Protein AF-A0A9W4Q5D9-F1 (afdb_monomer_lite)

Foldseek 3Di:
DDDPDDDDFPDVCVPPDDPPDWDKDWDWDFDVPDPDPPHDIDTDIGGDAALQLVDPDDSVVCLVVRLVRLLCRLLVQQVVLQVQVVVVHALEGEDEQPCVPNSPRDPVSNLVSNLNNLVVCVVGPHHYHYDDDDDDDPVVVVSVVVSD

Structure (mmCIF, N/CA/C/O backbone):
data_AF-A0A9W4Q5D9-F1
#
_entry.id   AF-A0A9W4Q5D9-F1
#
loop_
_atom_site.group_PDB
_atom_site.id
_atom_site.type_symbol
_atom_site.label_atom_id
_atom_site.label_alt_id
_atom_site.label_comp_id
_atom_site.label_asym_id
_atom_site.label_entity_id
_atom_site.label_seq_id
_atom_site.pdbx_PDB_ins_code
_atom_site.Cartn_x
_atom_site.Cartn_y
_atom_site.Cartn_z
_atom_site.occupancy
_atom_site.B_iso_or_equiv
_atom_site.auth_seq_id
_atom_site.auth_comp_id
_atom_site.auth_asym_id
_atom_site.auth_atom_id
_atom_site.pdbx_PDB_model_num
ATOM 1 N N . MET A 1 1 ? 33.996 6.823 -10.178 1.00 30.55 1 MET A N 1
ATOM 2 C CA . MET A 1 1 ? 32.872 7.099 -9.258 1.00 30.55 1 MET A CA 1
ATOM 3 C C . MET A 1 1 ? 32.280 5.765 -8.823 1.00 30.55 1 MET A C 1
ATOM 5 O O . MET A 1 1 ? 31.668 5.094 -9.640 1.00 30.55 1 MET A O 1
ATOM 9 N N . ARG A 1 2 ? 32.565 5.313 -7.596 1.00 29.00 2 ARG A N 1
ATOM 10 C CA . ARG A 1 2 ? 31.990 4.084 -7.025 1.00 29.00 2 ARG A CA 1
ATOM 11 C C . ARG A 1 2 ? 30.755 4.493 -6.226 1.00 29.00 2 ARG A C 1
ATOM 13 O O . ARG A 1 2 ? 30.891 4.992 -5.116 1.00 29.00 2 ARG A O 1
ATOM 20 N N . GLY A 1 3 ? 29.581 4.390 -6.839 1.00 25.78 3 GLY A N 1
ATOM 21 C CA . GLY A 1 3 ? 28.315 4.687 -6.177 1.00 25.78 3 GLY A CA 1
ATOM 22 C C . GLY A 1 3 ? 27.845 3.474 -5.388 1.00 25.78 3 GLY A C 1
ATOM 23 O O . GLY A 1 3 ? 27.325 2.529 -5.970 1.00 25.78 3 GLY A O 1
ATOM 24 N N . THR A 1 4 ? 28.029 3.489 -4.072 1.00 29.77 4 THR A N 1
ATOM 25 C CA . THR A 1 4 ? 27.311 2.582 -3.173 1.00 29.77 4 THR A CA 1
ATOM 26 C C . THR A 1 4 ? 25.872 3.088 -3.104 1.00 29.77 4 THR A C 1
ATOM 28 O O . THR A 1 4 ? 25.609 4.126 -2.497 1.00 29.77 4 THR A O 1
ATOM 31 N N . VAL A 1 5 ? 24.944 2.415 -3.785 1.00 33.41 5 VAL A N 1
ATOM 32 C CA . VAL A 1 5 ? 23.516 2.753 -3.729 1.00 33.41 5 VAL A CA 1
ATOM 33 C C . VAL A 1 5 ? 23.016 2.434 -2.321 1.00 33.41 5 VAL A C 1
ATOM 35 O O . VAL A 1 5 ? 22.761 1.282 -1.984 1.00 33.41 5 VAL A O 1
ATOM 38 N N . GLN A 1 6 ? 22.911 3.458 -1.474 1.00 32.84 6 GLN A N 1
ATOM 39 C CA . GLN A 1 6 ? 22.162 3.363 -0.228 1.00 32.84 6 GLN A CA 1
ATOM 40 C C . GLN A 1 6 ? 20.675 3.402 -0.582 1.00 32.84 6 GLN A C 1
ATOM 42 O O . GLN A 1 6 ? 20.130 4.441 -0.949 1.00 32.84 6 GLN A O 1
ATOM 47 N N . THR A 1 7 ? 20.026 2.245 -0.514 1.00 39.22 7 THR A N 1
ATOM 48 C CA . THR A 1 7 ? 18.570 2.118 -0.563 1.00 39.22 7 THR A CA 1
ATOM 49 C C . THR A 1 7 ? 17.960 2.997 0.529 1.00 39.22 7 THR A C 1
ATOM 51 O O . THR A 1 7 ? 18.189 2.777 1.718 1.00 39.22 7 THR A O 1
ATOM 54 N N . TRP A 1 8 ? 17.223 4.030 0.125 1.00 34.66 8 TRP A N 1
ATOM 55 C CA . TRP A 1 8 ? 16.579 4.977 1.030 1.00 34.66 8 TRP A CA 1
ATOM 56 C C . TRP A 1 8 ? 15.388 4.325 1.726 1.00 34.66 8 TRP A C 1
ATOM 58 O O . TRP A 1 8 ? 14.269 4.369 1.230 1.00 34.66 8 TRP A O 1
ATOM 68 N N . VAL A 1 9 ? 15.615 3.740 2.896 1.00 35.59 9 VAL A N 1
ATOM 69 C CA . VAL A 1 9 ? 14.538 3.373 3.814 1.00 35.59 9 VAL A CA 1
ATOM 70 C C . VAL A 1 9 ? 14.448 4.496 4.851 1.00 35.59 9 VAL A C 1
ATOM 72 O O . VAL A 1 9 ? 15.459 4.866 5.453 1.00 35.59 9 VAL A O 1
ATOM 75 N N . ASN A 1 10 ? 13.274 5.126 4.976 1.00 34.97 10 ASN A N 1
ATOM 76 C CA . ASN A 1 10 ? 12.994 6.179 5.963 1.00 34.97 10 ASN A CA 1
ATOM 77 C C . ASN A 1 10 ? 13.527 5.776 7.365 1.00 34.97 10 ASN A C 1
ATOM 79 O O . ASN A 1 10 ? 13.622 4.594 7.701 1.00 34.97 10 ASN A O 1
ATOM 83 N N . SER A 1 11 ? 13.991 6.777 8.116 1.00 39.38 11 SER A N 1
ATOM 84 C CA . SER A 1 11 ? 15.050 6.745 9.139 1.00 39.38 11 SER A CA 1
ATOM 85 C C . SER A 1 11 ? 14.973 5.623 10.177 1.00 39.38 11 SER A C 1
ATOM 87 O O . SER A 1 11 ? 16.021 5.209 10.668 1.00 39.38 11 SER A O 1
ATOM 89 N N . GLN A 1 12 ? 13.789 5.089 10.477 1.00 37.28 12 GLN A N 1
ATOM 90 C CA . GLN A 1 12 ? 13.626 3.988 11.431 1.00 37.28 12 GLN A CA 1
ATOM 91 C C . GLN A 1 12 ? 14.199 2.645 10.947 1.00 37.28 12 GLN A C 1
ATOM 93 O O . GLN A 1 12 ? 14.677 1.853 11.754 1.00 37.28 12 GLN A O 1
ATOM 98 N N . TRP A 1 13 ? 14.250 2.398 9.638 1.00 46.78 13 TRP A N 1
ATOM 99 C CA . TRP A 1 13 ? 14.707 1.107 9.103 1.00 46.78 13 TRP A CA 1
ATOM 100 C C . TRP A 1 13 ? 16.205 0.988 8.920 1.00 46.78 13 TRP A C 1
ATOM 102 O O . TRP A 1 13 ? 16.715 -0.129 8.822 1.00 46.78 13 TRP A O 1
ATOM 112 N N . LYS A 1 14 ? 16.917 2.123 8.920 1.00 42.75 14 LYS A N 1
ATOM 113 C CA . LYS A 1 14 ? 18.382 2.159 8.818 1.00 42.75 14 LYS A CA 1
ATOM 114 C C . LYS A 1 14 ? 19.074 1.282 9.866 1.00 42.75 14 LYS A C 1
ATOM 116 O O . LYS A 1 14 ? 20.205 0.873 9.638 1.00 42.75 14 LYS A O 1
ATOM 121 N N . TYR A 1 15 ? 18.405 0.990 10.982 1.00 44.81 15 TYR A N 1
ATOM 122 C CA . TYR A 1 15 ? 18.963 0.216 12.089 1.00 44.81 15 TYR A CA 1
ATOM 123 C C . TYR A 1 15 ? 18.405 -1.210 12.216 1.00 44.81 15 TYR A C 1
ATOM 125 O O . TYR A 1 15 ? 18.879 -1.948 13.074 1.00 44.81 15 TYR A O 1
ATOM 133 N N . ARG A 1 16 ? 17.408 -1.607 11.408 1.00 50.47 16 ARG A N 1
ATOM 134 C CA . ARG A 1 16 ? 16.705 -2.899 11.569 1.00 50.47 16 ARG A CA 1
ATOM 135 C C . ARG A 1 16 ? 16.698 -3.802 10.336 1.00 50.47 16 ARG A C 1
ATOM 137 O O . ARG A 1 16 ? 16.646 -5.014 10.512 1.00 50.47 16 ARG A O 1
ATOM 144 N N . ALA A 1 17 ? 16.769 -3.261 9.119 1.00 50.88 17 ALA A N 1
ATOM 145 C CA . ALA A 1 17 ? 16.790 -4.083 7.904 1.00 50.88 17 ALA A CA 1
ATOM 146 C C . ALA A 1 17 ? 18.215 -4.340 7.404 1.00 50.88 17 ALA A C 1
ATOM 148 O O . ALA A 1 17 ? 19.009 -3.409 7.248 1.00 50.88 17 ALA A O 1
ATOM 149 N N . ALA A 1 18 ? 18.512 -5.601 7.078 1.00 52.03 18 ALA A N 1
ATOM 150 C CA . ALA A 1 18 ? 19.705 -5.938 6.312 1.00 52.03 18 ALA A CA 1
ATOM 151 C C . ALA A 1 18 ? 19.560 -5.447 4.854 1.00 52.03 18 ALA A C 1
ATOM 153 O O . ALA A 1 18 ? 18.449 -5.440 4.311 1.00 52.03 18 ALA A O 1
ATOM 154 N N . PRO A 1 19 ? 20.657 -5.055 4.177 1.00 58.75 19 PRO A N 1
ATOM 155 C CA . PRO A 1 19 ? 20.619 -4.745 2.751 1.00 58.75 19 PRO A CA 1
ATOM 156 C C . PRO A 1 19 ? 19.986 -5.887 1.942 1.00 58.75 19 PRO A C 1
ATOM 158 O O . PRO A 1 19 ? 20.370 -7.043 2.092 1.00 58.75 19 PRO A O 1
ATOM 161 N N . GLY A 1 20 ? 19.014 -5.559 1.086 1.00 68.50 20 GLY A N 1
ATOM 162 C CA . GLY A 1 20 ? 18.289 -6.542 0.268 1.00 68.50 20 GLY A CA 1
ATOM 163 C C . GLY A 1 20 ? 17.100 -7.222 0.958 1.00 68.50 20 GLY A C 1
ATOM 164 O O . GLY A 1 20 ? 16.422 -8.027 0.325 1.00 68.50 20 GLY A O 1
ATOM 165 N N . GLN A 1 21 ? 16.804 -6.893 2.218 1.00 75.62 21 GLN A N 1
ATOM 166 C CA . GLN A 1 21 ? 15.637 -7.422 2.919 1.00 75.62 21 GLN A CA 1
ATOM 167 C C . GLN A 1 21 ? 14.350 -6.684 2.517 1.00 75.62 21 GLN A C 1
ATOM 169 O O . GLN A 1 21 ? 14.295 -5.452 2.482 1.00 75.62 21 GLN A O 1
ATOM 174 N N . LEU A 1 22 ? 13.301 -7.460 2.243 1.00 84.75 22 LEU A N 1
ATOM 175 C CA . LEU A 1 22 ? 11.942 -6.978 2.012 1.00 84.75 22 LEU A CA 1
ATOM 176 C C . LEU A 1 22 ? 11.076 -7.337 3.217 1.00 84.75 22 LEU A C 1
ATOM 178 O O . LEU A 1 22 ? 11.040 -8.497 3.627 1.00 84.75 22 LEU A O 1
ATOM 182 N N . SER A 1 23 ? 10.398 -6.352 3.795 1.00 86.19 23 SER A N 1
ATOM 183 C CA . SER A 1 23 ? 9.696 -6.523 5.065 1.00 86.19 23 SER A CA 1
ATOM 184 C C . SER A 1 23 ? 8.554 -5.532 5.250 1.00 86.19 23 SER A C 1
ATOM 186 O O . SER A 1 23 ? 8.522 -4.454 4.654 1.00 86.19 23 SER A O 1
ATOM 188 N N . VAL A 1 24 ? 7.633 -5.915 6.130 1.00 87.56 24 VAL A N 1
ATOM 189 C CA . VAL A 1 24 ? 6.572 -5.066 6.667 1.00 87.56 24 VAL A CA 1
ATOM 190 C C . VAL A 1 24 ? 6.724 -5.069 8.183 1.00 87.56 24 VAL A C 1
ATOM 192 O O . VAL A 1 24 ? 6.729 -6.134 8.797 1.00 87.56 24 VAL A O 1
ATOM 195 N N . GLU A 1 25 ? 6.876 -3.894 8.781 1.00 90.69 25 GLU A N 1
ATOM 196 C CA . GLU A 1 25 ? 6.924 -3.712 10.235 1.00 90.69 25 GLU A CA 1
ATOM 197 C C . GLU A 1 25 ? 5.724 -2.884 10.674 1.00 90.69 25 GLU A C 1
ATOM 199 O O . GLU A 1 25 ? 5.345 -1.926 10.000 1.00 90.69 25 GLU A O 1
ATOM 204 N N . ILE A 1 26 ? 5.128 -3.258 11.804 1.00 89.19 26 ILE A N 1
ATOM 205 C CA . ILE A 1 26 ? 3.951 -2.593 12.354 1.00 89.19 26 ILE A CA 1
ATOM 206 C C . ILE A 1 26 ? 4.258 -2.193 13.785 1.00 89.19 26 ILE A C 1
ATOM 208 O O . ILE A 1 26 ? 4.469 -3.054 14.637 1.00 89.19 26 ILE A O 1
ATOM 212 N N . ASN A 1 27 ? 4.263 -0.889 14.040 1.00 91.12 27 ASN A N 1
ATOM 213 C CA . ASN A 1 27 ? 4.591 -0.314 15.338 1.00 91.12 27 ASN A CA 1
ATOM 214 C C . ASN A 1 27 ? 3.524 0.683 15.771 1.00 91.12 27 ASN A C 1
ATOM 216 O O . ASN A 1 27 ? 2.973 1.409 14.949 1.00 91.12 27 ASN A O 1
ATOM 220 N N . ASN A 1 28 ? 3.275 0.770 17.075 1.00 91.88 28 ASN A N 1
ATOM 221 C CA . ASN A 1 28 ? 2.468 1.851 17.627 1.00 91.88 28 ASN A CA 1
ATOM 222 C C . ASN A 1 28 ? 3.367 3.058 17.894 1.00 91.88 28 ASN A C 1
ATOM 224 O O . ASN A 1 28 ? 4.372 2.935 18.592 1.00 91.88 28 ASN A O 1
ATOM 228 N N . VAL A 1 29 ? 3.010 4.204 17.325 1.00 91.19 29 VAL A N 1
ATOM 229 C CA . VAL A 1 29 ? 3.788 5.443 17.409 1.00 91.19 29 VAL A CA 1
ATOM 230 C C . VAL A 1 29 ? 2.878 6.616 17.748 1.00 91.19 29 VAL A C 1
ATOM 232 O O . VAL A 1 29 ? 1.720 6.651 17.333 1.00 91.19 29 VAL A O 1
ATOM 235 N N . GLU A 1 30 ? 3.399 7.578 18.502 1.00 92.00 30 GLU A N 1
ATOM 236 C CA . GLU A 1 30 ? 2.719 8.844 18.772 1.00 92.00 30 GLU A CA 1
ATOM 237 C C . GLU A 1 30 ? 2.927 9.817 17.605 1.00 92.00 30 GLU A C 1
ATOM 239 O O . GLU A 1 30 ? 4.042 9.976 17.099 1.00 92.00 30 GLU A O 1
ATOM 244 N N . VAL A 1 31 ? 1.855 10.480 17.175 1.00 88.12 31 VAL A N 1
ATOM 245 C CA . VAL A 1 31 ? 1.933 11.569 16.198 1.00 88.12 31 VAL A CA 1
ATOM 246 C C . VAL A 1 31 ? 2.367 12.845 16.914 1.00 88.12 31 VAL A C 1
ATOM 248 O O . VAL A 1 31 ? 1.590 13.439 17.651 1.00 88.12 31 VAL A O 1
ATOM 251 N N . THR A 1 32 ? 3.603 13.286 16.682 1.00 88.94 32 THR A N 1
ATOM 252 C CA . THR A 1 32 ? 4.182 14.444 17.384 1.00 88.94 32 THR A CA 1
ATOM 253 C C . THR A 1 32 ? 3.809 15.794 16.772 1.00 88.94 32 THR A C 1
ATOM 255 O O . THR A 1 32 ? 3.812 16.801 17.478 1.00 88.94 32 THR A O 1
ATOM 258 N N . ASP A 1 33 ? 3.448 15.822 15.488 1.00 86.88 33 ASP A N 1
ATOM 259 C CA . ASP A 1 33 ? 2.925 17.003 14.790 1.00 86.88 33 ASP A CA 1
ATOM 260 C C . ASP A 1 33 ? 1.395 17.074 14.943 1.00 86.88 33 ASP A C 1
ATOM 262 O O . ASP A 1 33 ? 0.627 16.872 14.001 1.00 86.88 33 ASP A O 1
ATOM 266 N N . ALA A 1 34 ? 0.946 17.246 16.188 1.00 85.38 34 ALA A N 1
ATOM 267 C CA . ALA A 1 34 ? -0.463 17.305 16.555 1.00 85.38 34 ALA A CA 1
ATOM 268 C C . ALA A 1 34 ? -0.781 18.599 17.315 1.00 85.38 34 ALA A C 1
ATOM 270 O O . ALA A 1 34 ? 0.015 19.096 18.109 1.00 85.38 34 ALA A O 1
ATOM 271 N N . ALA A 1 35 ? -1.996 19.124 17.117 1.00 87.88 35 ALA A N 1
ATOM 272 C CA . ALA A 1 35 ? -2.449 20.368 17.748 1.00 87.88 35 ALA A CA 1
ATOM 273 C C . ALA A 1 35 ? -2.526 20.303 19.290 1.00 87.88 35 ALA A C 1
ATOM 275 O O . ALA A 1 35 ? -2.615 21.339 19.947 1.00 87.88 35 ALA A O 1
ATOM 276 N N . ARG A 1 36 ? -2.536 19.098 19.875 1.00 88.25 36 ARG A N 1
ATOM 277 C CA . ARG A 1 36 ? -2.535 18.850 21.323 1.00 88.25 36 ARG A CA 1
ATOM 278 C C . ARG A 1 36 ? -1.537 17.750 21.666 1.00 88.25 36 ARG A C 1
ATOM 280 O O . ARG A 1 36 ? -1.334 16.847 20.861 1.00 88.25 36 ARG A O 1
ATOM 287 N N . GLN A 1 37 ? -0.970 17.845 22.868 1.00 90.62 37 GLN A N 1
ATOM 288 C CA . GLN A 1 37 ? -0.010 16.892 23.425 1.00 90.62 37 GLN A CA 1
ATOM 289 C C . GLN A 1 37 ? -0.595 16.198 24.676 1.00 90.62 37 GLN A C 1
ATOM 291 O O . GLN A 1 37 ? -1.250 16.882 25.472 1.00 90.62 37 GLN A O 1
ATOM 296 N N . PRO A 1 38 ? -0.351 14.887 24.882 1.00 85.75 38 PRO A N 1
ATOM 297 C CA . PRO A 1 38 ? 0.287 13.978 23.925 1.00 85.75 38 PRO A CA 1
ATOM 298 C C . PRO A 1 38 ? -0.582 13.786 22.675 1.00 85.75 38 PRO A C 1
ATOM 300 O O . PRO A 1 38 ? -1.810 13.922 22.723 1.00 85.75 38 PRO A O 1
ATOM 303 N N . GLY A 1 39 ? 0.069 13.527 21.547 1.00 89.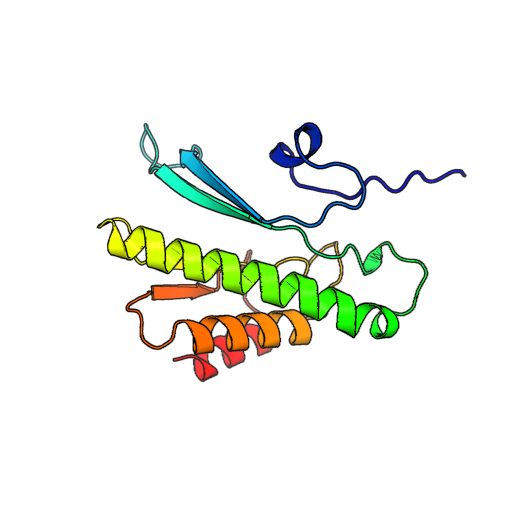31 39 GLY A N 1
ATOM 304 C CA . GLY A 1 39 ? -0.602 13.286 20.278 1.00 89.31 39 GLY A CA 1
ATOM 305 C C . GLY A 1 39 ? -1.348 11.947 20.250 1.00 89.31 39 GLY A C 1
ATOM 306 O O . GLY A 1 39 ? -1.182 11.100 21.132 1.00 89.31 39 GLY A O 1
ATOM 307 N N . PRO A 1 40 ? -2.192 11.709 19.231 1.00 89.44 40 PRO A N 1
ATOM 308 C CA . PRO A 1 40 ? -2.8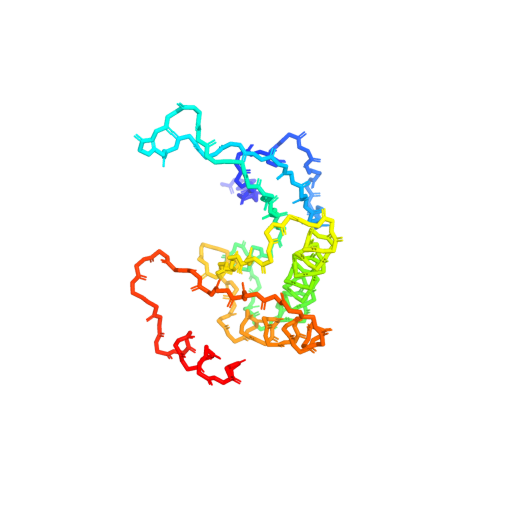24 10.408 19.058 1.00 89.44 40 PRO A CA 1
ATOM 309 C C . PRO A 1 40 ? -1.776 9.324 18.766 1.00 89.44 40 PRO A C 1
ATOM 311 O O . PRO A 1 40 ? -0.803 9.555 18.044 1.00 89.44 40 PRO A O 1
ATOM 314 N N . VAL A 1 41 ? -2.012 8.117 19.285 1.00 91.81 41 VAL A N 1
ATOM 315 C CA . VAL A 1 41 ? -1.213 6.929 18.960 1.00 91.81 41 VAL A CA 1
ATOM 316 C C . VAL A 1 41 ? -1.826 6.221 17.758 1.00 91.81 41 VAL A C 1
ATOM 318 O O . VAL A 1 41 ? -3.026 5.947 17.732 1.00 91.81 41 VAL A O 1
ATOM 321 N N . VAL A 1 42 ? -0.995 5.896 16.772 1.00 92.56 42 VAL A N 1
ATOM 322 C CA . VAL A 1 42 ? -1.390 5.185 15.552 1.00 92.56 42 VAL A CA 1
ATOM 323 C C . VAL A 1 42 ? -0.556 3.924 15.369 1.00 92.56 42 VAL A C 1
ATOM 325 O O . VAL A 1 42 ? 0.622 3.893 15.722 1.00 92.56 42 VAL A O 1
ATOM 328 N N . SER A 1 43 ? -1.144 2.885 14.776 1.00 93.81 43 SER A N 1
ATOM 329 C CA . SER A 1 43 ? -0.379 1.742 14.273 1.00 93.81 43 SER A CA 1
ATOM 330 C C . SER A 1 43 ? 0.194 2.091 12.901 1.00 93.81 43 SER A C 1
ATOM 332 O O . SER A 1 43 ? -0.523 2.125 11.903 1.00 93.81 43 SER A O 1
ATOM 334 N N . GLN A 1 44 ? 1.489 2.375 12.848 1.00 93.06 44 GLN A N 1
ATOM 335 C CA . GLN A 1 44 ? 2.216 2.658 11.622 1.00 93.06 44 GLN A CA 1
ATOM 336 C C . GLN A 1 44 ? 2.713 1.355 11.001 1.00 93.06 44 GLN A C 1
ATOM 338 O O . GLN A 1 44 ? 3.530 0.652 11.594 1.00 93.06 44 GLN A O 1
ATOM 343 N N . ALA A 1 45 ? 2.250 1.072 9.785 1.00 92.88 45 ALA A N 1
ATOM 344 C CA . ALA A 1 45 ? 2.851 0.071 8.920 1.00 92.88 45 ALA A CA 1
ATOM 345 C C . ALA A 1 45 ? 3.943 0.731 8.078 1.00 92.88 45 ALA A C 1
ATOM 347 O O . ALA A 1 45 ? 3.689 1.675 7.326 1.00 92.88 45 ALA A O 1
ATOM 348 N N . PHE A 1 46 ? 5.158 0.222 8.185 1.00 90.94 46 PHE A N 1
ATOM 349 C CA . PHE A 1 46 ? 6.243 0.596 7.307 1.00 90.94 46 PHE A CA 1
ATOM 350 C C . PHE A 1 46 ? 6.592 -0.589 6.420 1.00 90.94 46 PHE A C 1
ATOM 352 O O . PHE A 1 46 ? 6.839 -1.688 6.907 1.00 90.94 46 PHE A O 1
ATOM 359 N N . CYS A 1 47 ? 6.615 -0.359 5.112 1.00 90.31 47 CYS A N 1
ATOM 360 C CA . CYS A 1 47 ? 6.783 -1.415 4.125 1.00 90.31 47 CYS A CA 1
ATOM 361 C C . CYS A 1 47 ? 7.982 -1.139 3.219 1.00 90.31 47 CYS A C 1
ATOM 363 O O . CYS A 1 47 ? 8.219 0.002 2.811 1.00 90.31 47 CYS A O 1
ATOM 365 N N . SER A 1 48 ? 8.703 -2.193 2.848 1.00 88.75 48 SER A N 1
ATOM 366 C CA . SER A 1 48 ? 9.658 -2.149 1.745 1.00 88.75 48 SER A CA 1
ATOM 367 C C . SER A 1 48 ? 8.943 -1.950 0.406 1.00 88.75 48 SER A C 1
ATOM 369 O O . SER A 1 48 ? 7.829 -2.420 0.195 1.00 88.75 48 SER A O 1
ATOM 371 N N . ALA A 1 49 ? 9.629 -1.299 -0.528 1.00 91.12 49 ALA A N 1
ATOM 372 C CA . ALA A 1 49 ? 9.237 -1.210 -1.929 1.00 91.12 49 ALA A CA 1
ATOM 373 C C . ALA A 1 49 ? 10.485 -1.345 -2.801 1.00 91.12 49 ALA A C 1
ATOM 375 O O . ALA A 1 49 ? 11.587 -1.021 -2.350 1.00 91.12 49 ALA A O 1
ATOM 376 N N . LEU A 1 50 ? 10.339 -1.808 -4.044 1.00 91.06 50 LEU A N 1
ATOM 377 C CA . LEU A 1 50 ? 11.503 -1.940 -4.916 1.00 91.06 50 LEU A CA 1
ATOM 378 C C . LEU A 1 50 ? 12.002 -0.571 -5.401 1.00 91.06 50 LEU A C 1
ATOM 380 O O . LEU A 1 50 ? 11.195 0.241 -5.860 1.00 91.06 50 LEU A O 1
ATOM 384 N N . PRO A 1 51 ? 13.322 -0.313 -5.352 1.00 90.31 51 PRO A N 1
ATOM 385 C CA . PRO A 1 51 ? 13.935 0.929 -5.815 1.00 90.31 51 PRO A CA 1
ATOM 386 C C . PRO A 1 51 ? 14.131 0.919 -7.346 1.00 90.31 51 PRO A C 1
ATOM 388 O O . PRO A 1 51 ? 15.250 1.043 -7.835 1.00 90.31 51 PRO A O 1
ATOM 391 N N . VAL A 1 52 ? 13.045 0.768 -8.109 1.00 91.00 52 VAL A N 1
ATOM 392 C CA . VAL A 1 52 ? 13.034 0.594 -9.578 1.00 91.00 52 VAL A CA 1
ATOM 393 C C . VAL A 1 52 ? 13.826 1.684 -10.316 1.00 91.00 52 VAL A C 1
ATOM 395 O O . VAL A 1 52 ? 14.645 1.359 -11.170 1.00 91.00 52 VAL A O 1
ATOM 398 N N . SER A 1 53 ? 13.654 2.963 -9.959 1.00 89.75 53 SER A N 1
ATOM 399 C CA . SER A 1 53 ? 14.381 4.094 -10.575 1.00 89.75 53 SER A CA 1
ATOM 400 C C . SER A 1 53 ? 15.892 4.086 -10.339 1.00 89.75 53 SER A C 1
ATOM 402 O O . SER A 1 53 ? 16.621 4.795 -11.027 1.00 89.75 53 SER A O 1
ATOM 404 N N . TYR A 1 54 ? 16.363 3.341 -9.342 1.00 86.56 54 TYR A N 1
ATOM 405 C CA . TYR A 1 54 ? 17.783 3.254 -9.007 1.00 86.56 54 TYR A CA 1
ATOM 406 C C . TYR A 1 54 ? 18.458 2.046 -9.665 1.00 86.56 54 TYR A C 1
ATOM 408 O O . TYR A 1 54 ? 19.679 1.909 -9.592 1.00 86.56 54 TYR A O 1
ATOM 416 N N . GLY A 1 55 ? 17.675 1.158 -10.285 1.00 78.81 55 GLY A N 1
ATOM 417 C CA . GLY A 1 55 ? 18.183 0.033 -11.056 1.00 78.81 55 GLY A CA 1
ATOM 418 C C . GLY A 1 55 ? 18.679 0.470 -12.436 1.00 78.81 55 GLY A C 1
ATOM 419 O O . GLY A 1 55 ? 18.146 1.393 -13.040 1.00 78.81 55 GLY A O 1
ATOM 420 N N . GLY A 1 56 ? 19.685 -0.232 -12.961 1.00 84.56 56 GLY A N 1
ATOM 421 C CA . GLY A 1 56 ? 20.159 -0.040 -14.340 1.00 84.56 56 GLY A CA 1
ATOM 422 C C . GLY A 1 56 ? 19.316 -0.755 -15.404 1.00 84.56 56 GLY A C 1
ATOM 423 O O . GLY A 1 56 ? 19.621 -0.646 -16.588 1.00 84.56 56 GLY A O 1
ATOM 424 N N . LEU A 1 57 ? 18.293 -1.510 -14.991 1.00 89.25 57 LEU A N 1
ATOM 425 C CA . LEU A 1 57 ? 17.426 -2.283 -15.882 1.00 89.25 57 LEU A CA 1
ATOM 426 C C . LEU A 1 57 ? 16.165 -1.495 -16.273 1.00 89.25 57 LEU A C 1
ATOM 428 O O . LEU A 1 57 ? 15.673 -0.698 -15.466 1.00 89.25 57 LEU A O 1
ATOM 432 N N . PRO A 1 58 ? 15.598 -1.747 -17.468 1.00 92.44 58 PRO A N 1
ATOM 433 C CA . PRO A 1 58 ? 14.280 -1.260 -17.855 1.00 92.44 58 PRO A CA 1
ATOM 434 C C . PRO A 1 58 ? 13.210 -1.502 -16.785 1.00 92.44 58 PRO A C 1
ATOM 436 O O . PRO A 1 58 ? 13.151 -2.553 -16.153 1.00 92.44 58 PRO A O 1
ATOM 439 N N . ARG A 1 59 ? 12.287 -0.543 -16.628 1.00 91.38 59 ARG A N 1
ATOM 440 C CA . ARG A 1 59 ? 11.170 -0.646 -15.670 1.00 91.38 59 ARG A CA 1
ATOM 441 C C . ARG A 1 59 ? 10.373 -1.944 -15.841 1.00 91.38 59 ARG A C 1
ATOM 443 O O . ARG A 1 59 ? 9.988 -2.542 -14.847 1.00 91.38 59 ARG A O 1
ATOM 450 N N . ALA A 1 60 ? 10.120 -2.365 -17.080 1.00 93.81 60 ALA A N 1
ATOM 451 C CA . ALA A 1 60 ? 9.332 -3.562 -17.371 1.00 93.81 60 ALA A CA 1
ATOM 452 C C . ALA A 1 60 ? 9.931 -4.836 -16.751 1.00 93.81 60 ALA A C 1
ATOM 454 O O . ALA A 1 60 ? 9.182 -5.684 -16.271 1.00 93.81 60 ALA A O 1
ATOM 455 N N . ASP A 1 61 ? 11.258 -4.921 -16.658 1.00 95.25 61 ASP A N 1
ATOM 456 C CA . ASP A 1 61 ? 11.953 -6.093 -16.116 1.00 95.25 61 ASP A CA 1
ATOM 457 C C . ASP A 1 61 ? 11.756 -6.232 -14.598 1.00 95.25 61 ASP A C 1
ATOM 459 O O . ASP A 1 61 ? 11.861 -7.323 -14.041 1.00 95.25 61 ASP A O 1
ATOM 463 N N . TRP A 1 62 ? 11.394 -5.139 -13.919 1.00 94.38 62 TRP A N 1
ATOM 464 C CA . TRP A 1 62 ? 11.048 -5.146 -12.499 1.00 94.38 62 TRP A CA 1
ATOM 465 C C . TRP A 1 62 ? 9.596 -5.529 -12.223 1.00 94.38 62 TRP A C 1
ATOM 467 O O . TRP A 1 62 ? 9.264 -5.778 -11.066 1.00 94.38 62 TRP A O 1
ATOM 477 N N . ALA A 1 63 ? 8.727 -5.571 -13.239 1.00 95.12 63 ALA A N 1
ATOM 478 C CA . ALA A 1 63 ? 7.276 -5.567 -13.048 1.00 95.12 63 ALA A CA 1
ATOM 479 C C . ALA A 1 63 ? 6.785 -6.690 -12.127 1.00 95.12 63 ALA A C 1
ATOM 481 O O . ALA A 1 63 ? 6.083 -6.422 -11.156 1.00 95.12 63 ALA A O 1
ATOM 482 N N . SER A 1 64 ? 7.203 -7.935 -12.377 1.00 96.81 64 SER A N 1
ATOM 483 C CA . SER A 1 64 ? 6.741 -9.087 -11.587 1.00 96.81 64 SER A CA 1
ATOM 484 C C . SER A 1 64 ? 7.204 -9.018 -10.132 1.00 96.81 64 SER A C 1
ATOM 486 O O . SER A 1 64 ? 6.442 -9.322 -9.216 1.00 96.81 64 SER A O 1
ATOM 488 N N . PHE A 1 65 ? 8.445 -8.584 -9.901 1.00 94.75 65 PHE A N 1
ATOM 489 C CA . PHE A 1 65 ? 8.979 -8.499 -8.547 1.00 94.75 65 PHE A CA 1
ATOM 490 C C . PHE A 1 65 ? 8.394 -7.302 -7.791 1.00 94.75 65 PHE A C 1
ATOM 492 O O . PHE A 1 65 ? 8.022 -7.429 -6.627 1.00 94.75 65 PHE A O 1
ATOM 499 N N . ALA A 1 66 ? 8.250 -6.156 -8.459 1.00 94.69 66 ALA A N 1
ATOM 500 C CA . ALA A 1 66 ? 7.626 -4.970 -7.885 1.00 94.69 66 ALA A CA 1
ATOM 501 C C . ALA A 1 66 ? 6.177 -5.261 -7.495 1.00 94.69 66 ALA A C 1
ATOM 503 O O . ALA A 1 66 ? 5.782 -4.950 -6.373 1.00 94.69 66 ALA A O 1
ATOM 504 N N . GLN A 1 67 ? 5.425 -5.932 -8.373 1.00 97.94 67 GLN A N 1
ATOM 505 C CA . GLN A 1 67 ? 4.058 -6.348 -8.087 1.00 97.94 67 GLN A CA 1
ATOM 506 C C . GLN A 1 67 ? 3.991 -7.253 -6.856 1.00 97.94 67 GLN A C 1
ATOM 508 O O . GLN A 1 67 ? 3.203 -6.983 -5.960 1.00 97.94 67 GLN A O 1
ATOM 513 N N . LEU A 1 68 ? 4.852 -8.273 -6.763 1.00 97.25 68 LEU A N 1
ATOM 514 C CA . LEU A 1 68 ? 4.886 -9.177 -5.608 1.00 97.25 68 LEU A CA 1
ATOM 515 C C . LEU A 1 68 ? 5.120 -8.427 -4.287 1.00 97.25 68 LEU A C 1
ATOM 517 O O . LEU A 1 68 ? 4.454 -8.699 -3.289 1.00 97.25 68 LEU A O 1
ATOM 521 N N . VAL A 1 69 ? 6.066 -7.483 -4.276 1.00 95.31 69 VAL A N 1
ATOM 522 C CA . VAL A 1 69 ? 6.383 -6.686 -3.082 1.00 95.31 69 VAL A CA 1
ATOM 523 C C . VAL A 1 69 ? 5.224 -5.766 -2.704 1.00 95.31 69 VAL A C 1
ATOM 525 O O . VAL A 1 69 ? 4.878 -5.678 -1.527 1.00 95.31 69 VAL A O 1
ATOM 528 N N . LEU A 1 70 ? 4.609 -5.104 -3.686 1.00 97.62 70 LEU A N 1
ATOM 529 C CA . LEU A 1 70 ? 3.463 -4.223 -3.466 1.00 97.62 70 LEU A CA 1
ATOM 530 C C . LEU A 1 70 ? 2.246 -5.008 -2.963 1.00 97.62 70 LEU A C 1
ATOM 532 O O . LEU A 1 70 ? 1.639 -4.602 -1.973 1.00 97.62 70 LEU A O 1
ATOM 536 N N . ASP A 1 71 ? 1.932 -6.145 -3.586 1.00 98.38 71 ASP A N 1
ATOM 537 C CA . ASP A 1 71 ? 0.855 -7.047 -3.169 1.00 98.38 71 ASP A CA 1
ATOM 538 C C . ASP A 1 71 ? 1.013 -7.435 -1.697 1.00 98.38 71 ASP A C 1
ATOM 540 O O . ASP A 1 71 ? 0.087 -7.259 -0.905 1.00 98.38 71 ASP A O 1
ATOM 544 N N . ALA A 1 72 ? 2.204 -7.911 -1.318 1.00 96.56 72 ALA A N 1
ATOM 545 C CA . ALA A 1 72 ? 2.494 -8.321 0.050 1.00 96.56 72 ALA A CA 1
ATOM 546 C C . ALA A 1 72 ? 2.380 -7.154 1.043 1.00 96.56 72 ALA A C 1
ATOM 548 O O . ALA A 1 72 ? 1.816 -7.320 2.124 1.00 96.56 72 ALA A O 1
ATOM 549 N N . ALA A 1 73 ? 2.879 -5.969 0.683 1.00 96.56 73 ALA A N 1
ATOM 550 C CA . ALA A 1 73 ? 2.853 -4.792 1.545 1.00 96.56 73 ALA A CA 1
ATOM 551 C C . ALA A 1 73 ? 1.428 -4.283 1.816 1.00 96.56 73 ALA A C 1
ATOM 553 O O . ALA A 1 73 ? 1.058 -4.059 2.975 1.00 96.56 73 ALA A O 1
ATOM 554 N N . TYR A 1 74 ? 0.616 -4.120 0.767 1.00 98.19 74 TYR A N 1
ATOM 555 C CA . TYR A 1 74 ? -0.764 -3.655 0.912 1.00 98.19 74 TYR A CA 1
ATOM 556 C C . TYR A 1 74 ? -1.634 -4.688 1.625 1.00 98.19 74 TYR A C 1
ATOM 558 O O . TYR A 1 74 ? -2.387 -4.330 2.531 1.00 98.19 74 TYR A O 1
ATOM 566 N N . GLU A 1 75 ? -1.493 -5.970 1.286 1.00 98.00 75 GLU A N 1
ATOM 567 C CA . GLU A 1 75 ? -2.229 -7.043 1.949 1.00 98.00 75 GLU A CA 1
ATOM 568 C C . GLU A 1 75 ? -1.883 -7.145 3.437 1.00 98.00 75 GLU A C 1
ATOM 570 O O . GLU A 1 75 ? -2.789 -7.170 4.270 1.00 98.00 75 GLU A O 1
ATOM 575 N N . ALA A 1 76 ? -0.596 -7.144 3.794 1.00 96.75 76 ALA A N 1
ATOM 576 C CA . ALA A 1 76 ? -0.172 -7.200 5.191 1.00 96.75 76 ALA A CA 1
ATOM 577 C C . ALA A 1 76 ? -0.686 -5.993 5.991 1.00 96.75 76 ALA A C 1
ATOM 579 O O . ALA A 1 76 ? -1.153 -6.155 7.119 1.00 96.75 76 ALA A O 1
ATOM 580 N N . THR A 1 77 ? -0.655 -4.798 5.395 1.00 97.62 77 THR A N 1
ATOM 581 C CA . THR A 1 77 ? -1.159 -3.569 6.024 1.00 97.62 77 THR A CA 1
ATOM 582 C C . THR A 1 77 ? -2.658 -3.660 6.305 1.00 97.62 77 THR A C 1
ATOM 584 O O . THR A 1 77 ? -3.097 -3.374 7.420 1.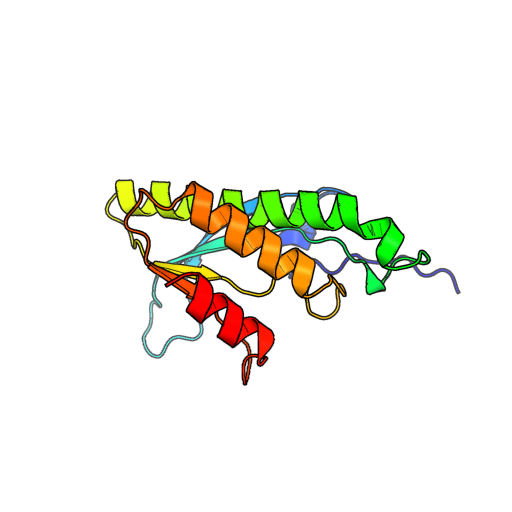00 97.62 77 THR A O 1
ATOM 587 N N . LEU A 1 78 ? -3.454 -4.101 5.328 1.00 98.12 78 LEU A N 1
ATOM 588 C CA . LEU A 1 78 ? -4.901 -4.220 5.502 1.00 98.12 78 LEU A CA 1
ATOM 589 C C . LEU A 1 78 ? -5.278 -5.344 6.470 1.00 98.12 78 LEU A C 1
ATOM 591 O O . LEU A 1 78 ? -6.127 -5.134 7.332 1.00 98.12 78 LEU A O 1
ATOM 595 N N . LEU A 1 79 ? -4.619 -6.504 6.404 1.00 98.06 79 LEU A N 1
ATOM 596 C CA . LEU A 1 79 ? -4.841 -7.589 7.366 1.00 98.06 79 LEU A CA 1
ATOM 597 C C . LEU A 1 79 ? -4.503 -7.157 8.797 1.00 98.06 79 LEU A C 1
ATOM 599 O O . LEU A 1 79 ? -5.226 -7.506 9.730 1.00 98.06 79 LEU A O 1
ATOM 603 N N . ALA A 1 80 ? -3.460 -6.353 8.988 1.00 97.00 80 ALA A N 1
ATOM 604 C CA . ALA A 1 80 ? -3.175 -5.768 10.290 1.00 97.00 80 ALA A CA 1
ATOM 605 C C . ALA A 1 80 ? -4.255 -4.776 10.744 1.00 97.00 80 ALA A C 1
ATOM 607 O O . ALA A 1 80 ? -4.622 -4.783 11.918 1.00 97.00 80 ALA A O 1
ATOM 608 N N . GLY A 1 81 ? -4.818 -3.990 9.821 1.00 97.12 81 GLY A N 1
ATOM 609 C CA . GLY A 1 81 ? -6.013 -3.181 10.068 1.00 97.12 81 GLY A CA 1
ATOM 610 C C . GLY A 1 81 ? -7.192 -4.023 10.562 1.00 97.12 81 GLY A C 1
ATOM 611 O O . GLY A 1 81 ? -7.788 -3.699 11.586 1.00 97.12 81 GLY A O 1
ATOM 612 N N . VAL A 1 82 ? -7.470 -5.161 9.913 1.00 98.06 82 VAL A N 1
ATOM 613 C CA . VAL A 1 82 ? -8.524 -6.104 10.339 1.00 98.06 82 VAL A CA 1
ATOM 614 C C . VAL A 1 82 ? -8.254 -6.616 11.755 1.00 98.06 82 VAL A C 1
ATOM 616 O O . VAL A 1 82 ? -9.159 -6.655 12.589 1.00 98.06 82 VAL A O 1
ATOM 619 N N . LEU A 1 83 ? -7.013 -7.011 12.049 1.00 96.81 83 LEU A N 1
ATOM 620 C CA . LEU A 1 83 ? -6.629 -7.489 13.379 1.00 96.81 83 LEU A CA 1
ATOM 621 C C . LEU A 1 83 ? -6.779 -6.398 14.447 1.00 96.81 83 LEU A C 1
ATOM 623 O O . LEU A 1 83 ? -7.225 -6.697 15.553 1.00 96.81 83 LEU A O 1
ATOM 627 N N . ASN A 1 84 ? -6.446 -5.151 14.121 1.00 95.75 84 ASN A N 1
ATOM 628 C CA . ASN A 1 84 ? -6.643 -4.007 15.004 1.00 95.75 84 ASN A CA 1
ATOM 629 C C . ASN A 1 84 ? -8.131 -3.742 15.264 1.00 95.75 84 ASN A C 1
ATOM 631 O O . ASN A 1 84 ? -8.532 -3.673 16.426 1.00 95.75 84 ASN A O 1
ATOM 635 N N . ALA A 1 85 ? -8.959 -3.689 14.220 1.00 96.50 85 ALA A N 1
ATOM 636 C CA . ALA A 1 85 ? -10.403 -3.491 14.350 1.00 96.50 85 ALA A CA 1
ATOM 637 C C . ALA A 1 85 ? -11.050 -4.573 15.232 1.00 96.50 85 ALA A C 1
ATOM 639 O O . ALA A 1 85 ? -11.813 -4.276 16.149 1.00 96.50 85 ALA A O 1
ATOM 640 N N . ARG A 1 86 ? -10.662 -5.843 15.050 1.00 96.75 86 ARG A N 1
ATOM 641 C CA . ARG A 1 86 ? -11.136 -6.966 15.883 1.00 96.75 86 ARG A CA 1
ATOM 642 C C . ARG A 1 86 ? -10.738 -6.866 17.356 1.00 96.75 86 ARG A C 1
ATOM 644 O O . ARG A 1 86 ? -11.379 -7.489 18.194 1.00 96.75 86 ARG A O 1
ATOM 651 N N . ARG A 1 87 ? -9.686 -6.112 17.677 1.00 95.69 87 ARG A N 1
ATOM 652 C CA . ARG A 1 87 ? -9.261 -5.824 19.057 1.00 95.69 87 ARG A CA 1
ATOM 653 C C . ARG A 1 87 ? -9.995 -4.621 19.662 1.00 95.69 87 ARG A C 1
ATOM 655 O O . ARG A 1 87 ? -9.652 -4.216 20.766 1.00 95.69 87 ARG A O 1
ATOM 662 N N . GLY A 1 88 ? -10.973 -4.047 18.959 1.00 94.88 88 GLY A N 1
ATOM 663 C CA . GLY A 1 88 ? -11.676 -2.834 19.381 1.00 94.88 88 GLY A CA 1
ATOM 664 C C . GLY A 1 88 ? -10.874 -1.550 19.157 1.00 94.88 88 GLY A C 1
ATOM 665 O O . GLY A 1 88 ? -11.221 -0.512 19.713 1.00 94.88 88 GLY A O 1
ATOM 666 N N . MET A 1 89 ? -9.795 -1.612 18.369 1.00 94.44 89 MET A N 1
ATOM 667 C CA . MET A 1 89 ? -9.051 -0.427 17.937 1.00 94.44 89 MET A CA 1
ATOM 668 C C . MET A 1 89 ? -9.705 0.180 16.685 1.00 94.44 89 MET A C 1
ATOM 670 O O . MET A 1 89 ? -10.720 -0.311 16.196 1.00 94.44 89 MET A O 1
ATOM 674 N N . SER A 1 90 ? -9.112 1.249 16.148 1.00 93.50 90 SER A N 1
ATOM 675 C CA . SER A 1 90 ? -9.586 1.891 14.915 1.00 93.50 90 SER A CA 1
ATOM 676 C C . SER A 1 90 ? -9.722 0.897 13.755 1.00 93.50 90 SER A C 1
ATOM 678 O O . SER A 1 90 ? -8.814 0.100 13.506 1.00 93.50 90 SER A O 1
ATOM 680 N N . ASN A 1 91 ? -10.824 1.003 13.012 1.00 96.38 91 ASN A N 1
ATOM 681 C CA . ASN A 1 91 ? -11.043 0.319 11.739 1.00 96.38 91 ASN A CA 1
ATOM 682 C C . ASN A 1 91 ? -10.648 1.174 10.520 1.00 96.38 91 ASN A C 1
ATOM 684 O O . ASN A 1 91 ? -10.823 0.742 9.383 1.00 96.38 91 ASN A O 1
ATOM 688 N N . ILE A 1 92 ? -10.110 2.376 10.742 1.00 97.38 92 ILE A N 1
ATOM 689 C CA . ILE A 1 92 ? -9.651 3.267 9.675 1.00 97.38 92 ILE A CA 1
ATOM 690 C C . ILE A 1 92 ? -8.209 2.916 9.308 1.00 97.38 92 ILE A C 1
ATOM 692 O O . ILE A 1 92 ? -7.323 2.935 10.168 1.00 97.38 92 ILE A O 1
ATOM 696 N N . VAL A 1 93 ? -7.960 2.669 8.021 1.00 97.38 93 VAL A N 1
ATOM 697 C CA . VAL A 1 93 ? -6.620 2.434 7.470 1.00 97.38 93 VAL A CA 1
ATOM 698 C C . VAL A 1 93 ? -6.301 3.482 6.410 1.00 97.38 93 VAL A C 1
ATOM 700 O O . VAL A 1 93 ? -7.019 3.633 5.425 1.00 97.38 93 VAL A O 1
ATOM 703 N N . LEU A 1 94 ? -5.190 4.196 6.597 1.00 96.75 94 LEU A N 1
ATOM 704 C CA . LEU A 1 94 ? -4.710 5.209 5.657 1.00 96.75 94 LEU A CA 1
ATOM 705 C C . LEU A 1 94 ? -3.612 4.612 4.768 1.00 96.75 94 LEU A C 1
ATOM 707 O O . LEU A 1 94 ? -2.553 4.224 5.261 1.00 96.75 94 LEU A O 1
ATOM 711 N N . LEU A 1 95 ? -3.846 4.556 3.458 1.00 96.06 95 LEU A N 1
ATOM 712 C CA . LEU A 1 95 ? -2.901 4.026 2.476 1.00 96.06 95 LEU A CA 1
ATOM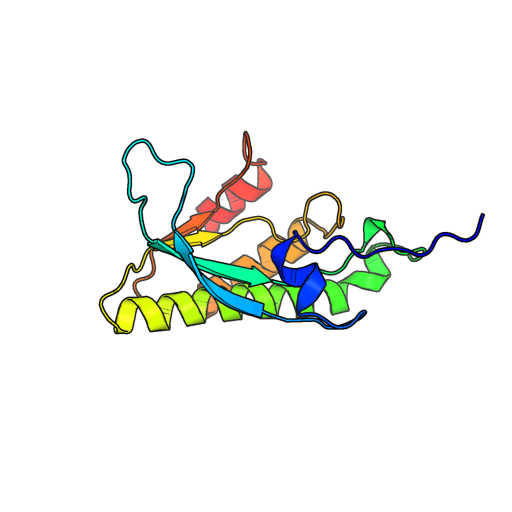 713 C C . LEU A 1 95 ? -2.243 5.147 1.675 1.00 96.06 95 LEU A C 1
ATOM 715 O O . LEU A 1 95 ? -2.912 6.026 1.141 1.00 96.06 95 LEU A O 1
ATOM 719 N N . THR A 1 96 ? -0.924 5.073 1.523 1.00 94.06 96 THR A N 1
ATOM 720 C CA . THR A 1 96 ? -0.159 5.930 0.604 1.00 94.06 96 THR A CA 1
ATOM 721 C C . THR A 1 96 ? 0.208 5.155 -0.664 1.00 94.06 96 THR A C 1
ATOM 723 O O . THR A 1 96 ? 0.097 3.928 -0.707 1.00 94.06 96 THR A O 1
ATOM 726 N N . ARG A 1 97 ? 0.685 5.852 -1.705 1.00 94.12 97 ARG A N 1
ATOM 727 C CA . ARG A 1 97 ? 1.264 5.226 -2.910 1.00 94.12 97 ARG A CA 1
ATOM 728 C C . ARG A 1 97 ? 2.692 4.743 -2.635 1.00 94.12 97 ARG A C 1
ATOM 730 O O . ARG A 1 97 ? 3.667 5.453 -2.900 1.00 94.12 97 ARG A O 1
ATOM 737 N N . LEU A 1 98 ? 2.806 3.540 -2.084 1.00 94.06 98 LEU A N 1
ATOM 738 C CA . LEU A 1 98 ? 4.061 2.925 -1.676 1.00 94.06 98 LEU A CA 1
ATOM 739 C C . LEU A 1 98 ? 5.016 2.804 -2.874 1.00 94.06 98 LEU A C 1
ATOM 741 O O . LEU A 1 98 ? 4.690 2.219 -3.900 1.00 94.06 98 LEU A O 1
ATOM 745 N N . GLY A 1 99 ? 6.206 3.396 -2.758 1.00 91.88 99 GLY A N 1
ATOM 746 C CA . GLY A 1 99 ? 7.236 3.319 -3.796 1.00 91.88 99 GLY A CA 1
ATOM 747 C C . GLY A 1 99 ? 6.946 4.085 -5.099 1.00 91.88 99 GLY A C 1
ATOM 748 O O . GLY A 1 99 ? 7.770 4.026 -6.012 1.00 91.88 99 GLY A O 1
ATOM 749 N N . GLY A 1 100 ? 5.833 4.822 -5.205 1.00 91.56 100 GLY A N 1
ATOM 750 C CA . GLY A 1 100 ? 5.445 5.567 -6.418 1.00 91.56 100 GLY A CA 1
ATOM 751 C C . GLY A 1 100 ? 6.144 6.920 -6.614 1.00 91.56 100 GLY A C 1
ATOM 752 O O . GLY A 1 100 ? 5.881 7.613 -7.593 1.00 91.56 100 GLY A O 1
ATOM 753 N N . GLY A 1 101 ? 6.993 7.325 -5.665 1.00 89.69 101 GLY A N 1
ATOM 754 C CA . GLY A 1 101 ? 7.811 8.540 -5.730 1.00 89.69 101 GLY A CA 1
ATOM 755 C C . GLY A 1 101 ? 9.217 8.252 -6.256 1.00 89.69 101 GLY A C 1
ATOM 756 O O . GLY A 1 101 ? 9.386 7.689 -7.332 1.00 89.69 101 GLY A O 1
ATOM 757 N N . ALA A 1 102 ? 10.239 8.587 -5.463 1.00 87.94 102 ALA A N 1
ATOM 758 C CA . ALA A 1 102 ? 11.648 8.427 -5.844 1.00 87.94 102 ALA A CA 1
ATOM 759 C C . ALA A 1 102 ? 12.033 6.986 -6.245 1.00 87.94 102 ALA A C 1
ATOM 761 O O . ALA A 1 102 ? 12.924 6.786 -7.063 1.00 87.94 102 ALA A O 1
ATOM 762 N N . PHE A 1 103 ? 11.330 5.983 -5.711 1.00 90.06 103 PHE A N 1
ATOM 763 C CA . PHE A 1 103 ? 11.544 4.572 -6.041 1.00 90.06 103 PHE A CA 1
ATOM 764 C C . PHE A 1 103 ? 11.031 4.190 -7.436 1.00 90.06 103 PHE A C 1
ATOM 766 O O . PHE A 1 103 ? 11.514 3.213 -7.994 1.00 90.06 103 PHE A O 1
ATOM 773 N N . GLY A 1 104 ? 10.107 4.953 -8.024 1.00 92.31 104 GLY A N 1
ATOM 774 C CA . GLY A 1 104 ? 9.695 4.794 -9.421 1.00 92.31 104 GLY A CA 1
ATOM 775 C C . GLY A 1 104 ? 8.852 3.567 -9.747 1.00 92.31 104 GLY A C 1
ATOM 776 O O . GLY A 1 104 ? 8.866 3.124 -10.899 1.00 92.31 104 GLY A O 1
ATOM 777 N N . ASN A 1 105 ? 8.130 3.010 -8.772 1.00 94.62 105 ASN A N 1
ATOM 778 C CA . ASN A 1 105 ? 7.155 1.957 -9.053 1.00 94.62 105 ASN A CA 1
ATOM 779 C C . ASN A 1 105 ? 6.046 2.515 -9.951 1.00 94.62 105 ASN A C 1
ATOM 781 O O . ASN A 1 105 ? 5.614 3.658 -9.786 1.00 94.62 105 ASN A O 1
ATOM 785 N N . ASN A 1 106 ? 5.608 1.711 -10.921 1.00 95.75 106 ASN A N 1
ATOM 786 C CA . ASN A 1 106 ? 4.54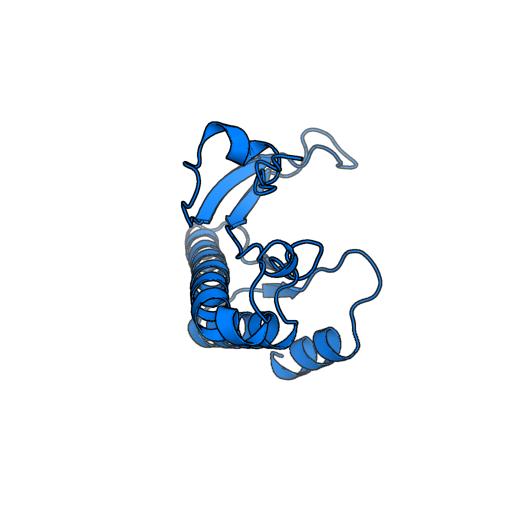0 2.108 -11.831 1.00 95.75 106 ASN A CA 1
ATOM 787 C C . ASN A 1 106 ? 3.230 2.311 -11.053 1.00 95.75 106 ASN A C 1
ATOM 789 O O . ASN A 1 106 ? 2.883 1.501 -10.194 1.00 95.75 106 ASN A O 1
ATOM 793 N N . GLU A 1 107 ? 2.493 3.370 -11.389 1.00 95.19 107 GLU A N 1
ATOM 794 C CA . GLU A 1 107 ? 1.200 3.694 -10.779 1.00 95.19 107 GLU A CA 1
ATOM 795 C C . GLU A 1 107 ? 0.188 2.544 -10.911 1.00 95.19 107 GLU A C 1
ATOM 797 O O . GLU A 1 107 ? -0.493 2.223 -9.941 1.00 95.19 107 GLU A O 1
ATOM 802 N N . MET A 1 108 ? 0.164 1.847 -12.050 1.00 96.06 108 MET A N 1
ATOM 803 C CA . MET A 1 108 ? -0.724 0.701 -12.257 1.00 96.06 108 MET A CA 1
ATOM 804 C C . MET A 1 108 ? -0.399 -0.473 -11.335 1.00 96.06 108 MET A C 1
ATOM 806 O O . MET A 1 108 ? -1.319 -1.059 -10.782 1.00 96.06 108 MET A O 1
ATOM 810 N N . TRP A 1 109 ? 0.882 -0.770 -11.083 1.00 97.69 109 TRP A N 1
ATOM 811 C CA . TRP A 1 109 ? 1.255 -1.857 -10.164 1.00 97.69 109 TRP A CA 1
ATOM 812 C C . TRP A 1 109 ? 0.769 -1.579 -8.741 1.00 97.69 109 TRP A C 1
ATOM 814 O O . TRP A 1 109 ? 0.273 -2.464 -8.047 1.00 97.69 109 TRP A O 1
ATOM 824 N N . ILE A 1 110 ? 0.880 -0.314 -8.324 1.00 97.44 110 ILE A N 1
ATOM 825 C CA . ILE A 1 110 ? 0.395 0.161 -7.028 1.00 97.44 110 ILE A CA 1
ATOM 826 C C . ILE A 1 110 ? -1.129 0.037 -6.962 1.00 97.44 110 ILE A C 1
ATOM 828 O O . ILE A 1 110 ? -1.661 -0.501 -5.995 1.00 97.44 110 ILE A O 1
ATOM 832 N N . HIS A 1 111 ? -1.838 0.512 -7.987 1.00 97.56 111 HIS A N 1
ATOM 833 C CA . HIS A 1 111 ? -3.297 0.455 -8.041 1.00 97.56 111 HIS A CA 1
ATOM 834 C C . HIS A 1 111 ? -3.823 -0.983 -8.055 1.00 97.56 111 HIS A C 1
ATOM 836 O O . HIS A 1 111 ? -4.780 -1.288 -7.344 1.00 97.56 111 HIS A O 1
ATOM 842 N N . ASP A 1 112 ? -3.183 -1.873 -8.811 1.00 98.06 112 ASP A N 1
ATOM 843 C CA . ASP A 1 112 ? -3.553 -3.284 -8.884 1.00 98.06 112 ASP A CA 1
ATOM 844 C C . ASP A 1 112 ? -3.317 -3.991 -7.545 1.00 98.06 112 ASP A C 1
ATOM 846 O O . ASP A 1 112 ? -4.192 -4.731 -7.090 1.00 98.06 112 ASP A O 1
ATOM 850 N N . ALA A 1 113 ? -2.210 -3.690 -6.856 1.00 98.44 113 ALA A N 1
ATOM 851 C CA . ALA A 1 113 ? -1.931 -4.220 -5.522 1.00 98.44 113 ALA A CA 1
ATOM 852 C C . ALA A 1 113 ? -2.941 -3.724 -4.472 1.00 98.44 113 ALA A C 1
ATOM 854 O O . ALA A 1 113 ? -3.434 -4.516 -3.667 1.00 98.44 113 ALA A O 1
ATOM 855 N N . ILE A 1 114 ? -3.306 -2.435 -4.504 1.00 98.25 114 ILE A N 1
ATOM 856 C CA . ILE A 1 114 ? -4.349 -1.872 -3.631 1.00 98.25 114 ILE A CA 1
ATOM 857 C C . ILE A 1 114 ? -5.686 -2.560 -3.900 1.00 98.25 114 ILE A C 1
ATOM 859 O O . ILE A 1 114 ? -6.308 -3.053 -2.961 1.00 98.25 114 ILE A O 1
ATOM 863 N N . ARG A 1 115 ? -6.118 -2.638 -5.168 1.00 97.94 115 ARG A N 1
ATOM 864 C CA . ARG A 1 115 ? -7.386 -3.279 -5.546 1.00 97.94 115 ARG A CA 1
ATOM 865 C C . ARG A 1 115 ? -7.427 -4.713 -5.046 1.00 97.94 115 ARG A C 1
ATOM 867 O O . ARG A 1 115 ? -8.369 -5.106 -4.366 1.00 97.94 115 ARG A O 1
ATOM 874 N N . ARG A 1 116 ? -6.366 -5.467 -5.319 1.00 98.31 116 ARG A N 1
ATOM 875 C CA . ARG A 1 116 ? -6.212 -6.846 -4.874 1.00 98.31 116 ARG A CA 1
ATOM 876 C C . ARG A 1 116 ? -6.333 -6.982 -3.354 1.00 98.31 116 ARG A C 1
ATOM 878 O O . ARG A 1 116 ? -7.030 -7.881 -2.882 1.00 98.31 116 ARG A O 1
ATOM 885 N N . ALA A 1 117 ? -5.642 -6.133 -2.600 1.00 98.25 117 ALA A N 1
ATOM 886 C CA . ALA A 1 117 ? -5.648 -6.179 -1.144 1.00 98.25 117 ALA A CA 1
ATOM 887 C C . ALA A 1 117 ? -7.026 -5.807 -0.569 1.00 98.25 117 ALA A C 1
ATOM 889 O O . ALA A 1 117 ? -7.509 -6.498 0.324 1.00 98.25 117 ALA A O 1
ATOM 890 N N . VAL A 1 118 ? -7.690 -4.784 -1.119 1.00 97.75 118 VAL A N 1
ATOM 891 C CA . VAL A 1 118 ? -9.052 -4.381 -0.724 1.00 97.75 118 VAL A CA 1
ATOM 892 C C . VAL A 1 118 ? -10.054 -5.501 -1.001 1.00 97.75 118 VAL A C 1
ATOM 894 O O . VAL A 1 118 ? -10.813 -5.870 -0.111 1.00 97.75 118 VAL A O 1
ATOM 897 N N . THR A 1 119 ? -10.001 -6.136 -2.177 1.00 97.31 119 THR A N 1
ATOM 898 C CA . THR A 1 119 ? -10.859 -7.292 -2.490 1.00 97.31 119 THR A CA 1
ATOM 899 C C . THR A 1 119 ? -10.690 -8.423 -1.473 1.00 97.31 119 THR A C 1
ATOM 901 O O . THR A 1 119 ? -11.670 -9.052 -1.080 1.00 97.31 119 THR A O 1
ATOM 904 N N . LYS A 1 120 ? -9.464 -8.676 -0.996 1.00 97.62 120 LYS A N 1
ATOM 905 C CA . LYS A 1 120 ? -9.198 -9.712 0.016 1.00 97.62 120 LYS A CA 1
ATOM 906 C C . LYS A 1 120 ? -9.819 -9.419 1.378 1.00 97.62 120 LYS A C 1
ATOM 908 O O . LYS A 1 120 ? -10.104 -10.362 2.114 1.00 97.62 120 LYS A O 1
ATOM 913 N N . ILE A 1 121 ? -10.015 -8.147 1.715 1.00 97.12 121 ILE A N 1
ATOM 914 C CA . ILE A 1 121 ? -10.601 -7.732 2.992 1.00 97.12 121 ILE A CA 1
ATOM 915 C C . ILE A 1 121 ? -12.060 -7.289 2.879 1.00 97.12 121 ILE A C 1
ATOM 917 O O . ILE A 1 121 ? -12.609 -6.834 3.872 1.00 97.12 121 ILE A O 1
ATOM 921 N N . ALA A 1 122 ? -12.708 -7.464 1.723 1.00 95.56 122 ALA A N 1
ATOM 922 C CA . ALA A 1 122 ? -14.045 -6.930 1.439 1.00 95.56 122 ALA A CA 1
ATOM 923 C C . ALA A 1 122 ? -15.147 -7.370 2.426 1.00 95.56 122 ALA A C 1
ATOM 925 O O . ALA A 1 122 ? -16.149 -6.685 2.577 1.00 95.56 122 ALA A O 1
ATOM 926 N N . ASN A 1 123 ? -14.958 -8.496 3.121 1.00 96.44 123 ASN A N 1
ATOM 927 C CA . ASN A 1 123 ? -15.890 -8.990 4.142 1.00 96.44 123 ASN A CA 1
ATOM 928 C C . ASN A 1 123 ? -15.601 -8.443 5.556 1.00 96.44 123 ASN A C 1
ATOM 930 O O . ASN A 1 123 ? -16.167 -8.934 6.534 1.00 96.44 123 ASN A O 1
ATOM 934 N N . PHE A 1 124 ? -14.684 -7.483 5.690 1.00 96.56 124 PHE A N 1
ATOM 935 C CA . PHE A 1 124 ? -14.349 -6.823 6.947 1.00 96.56 124 PHE A CA 1
ATOM 936 C C . PHE A 1 124 ? -14.724 -5.346 6.880 1.00 96.56 124 PHE A C 1
ATOM 938 O O . PHE A 1 124 ? -14.496 -4.684 5.874 1.00 96.56 124 PHE A O 1
ATOM 945 N N . ASP A 1 125 ? -15.255 -4.833 7.987 1.00 94.56 125 ASP A N 1
ATOM 946 C CA . ASP A 1 125 ? -15.691 -3.443 8.127 1.00 94.56 125 ASP A CA 1
ATOM 947 C C . ASP A 1 125 ? -14.499 -2.497 8.366 1.00 94.56 125 ASP A C 1
ATOM 949 O O . ASP A 1 125 ? -14.311 -1.955 9.458 1.00 94.56 125 ASP A O 1
ATOM 953 N N . LEU A 1 126 ? -13.623 -2.381 7.362 1.00 96.50 126 LEU A N 1
ATOM 954 C CA . LEU A 1 126 ? -12.517 -1.425 7.344 1.00 96.50 126 LEU A CA 1
ATOM 955 C C . LEU A 1 126 ? -12.862 -0.200 6.497 1.00 96.50 126 LEU A C 1
ATOM 957 O O . LEU A 1 126 ? -13.224 -0.319 5.330 1.00 96.50 126 LEU A O 1
ATOM 961 N N . ASP A 1 127 ? -12.616 0.980 7.056 1.00 96.25 127 ASP A N 1
ATOM 962 C CA . ASP A 1 127 ? -12.641 2.248 6.330 1.00 96.25 127 ASP A CA 1
ATOM 963 C C . ASP A 1 127 ? -11.245 2.508 5.743 1.00 96.25 127 ASP A C 1
ATOM 965 O O . ASP A 1 127 ? -10.323 2.973 6.425 1.00 96.25 127 ASP A O 1
ATOM 969 N N . VAL A 1 128 ? -11.062 2.135 4.476 1.00 96.44 128 VAL A N 1
ATOM 970 C CA . VAL A 1 128 ? -9.790 2.282 3.761 1.00 96.44 128 VAL A CA 1
ATOM 971 C C . VAL A 1 128 ? -9.763 3.610 3.013 1.00 96.44 128 VAL A C 1
ATOM 973 O O . VAL A 1 128 ? -10.553 3.844 2.102 1.00 96.44 128 VAL A O 1
ATOM 976 N N . ARG A 1 129 ? -8.792 4.467 3.338 1.00 95.31 129 ARG A N 1
ATOM 977 C CA . ARG A 1 129 ? -8.653 5.799 2.737 1.00 95.31 129 ARG A CA 1
ATOM 978 C C . ARG A 1 129 ? -7.312 5.946 2.042 1.00 95.31 129 ARG A C 1
ATOM 980 O O . ARG A 1 129 ? -6.262 5.768 2.659 1.00 95.31 129 ARG A O 1
ATOM 987 N N . LEU A 1 130 ? -7.333 6.330 0.770 1.00 93.56 130 LEU A N 1
ATOM 988 C CA . LEU A 1 130 ? -6.115 6.677 0.042 1.00 93.56 130 LEU A CA 1
ATOM 989 C C . LEU A 1 130 ? -5.727 8.126 0.352 1.00 93.56 130 LEU A C 1
ATOM 991 O O . LEU A 1 130 ? -6.504 9.053 0.133 1.00 93.56 130 LEU A O 1
ATOM 995 N N . VAL A 1 131 ? -4.505 8.318 0.845 1.00 93.00 131 VAL A N 1
ATOM 996 C CA . VAL A 1 131 ? -3.941 9.621 1.205 1.00 93.00 131 VAL A CA 1
ATOM 997 C C . VAL A 1 131 ? -2.798 9.9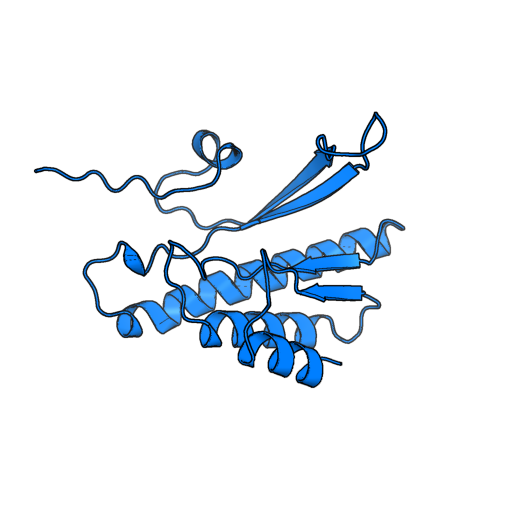99 0.262 1.00 93.00 131 VAL A C 1
ATOM 999 O O . VAL A 1 131 ? -1.962 9.174 -0.119 1.00 93.00 131 VAL A O 1
ATOM 1002 N N . SER A 1 132 ? -2.757 11.273 -0.125 1.00 88.06 132 SER A N 1
ATOM 1003 C CA . SER A 1 132 ? -1.768 11.829 -1.049 1.00 88.06 132 SER A CA 1
ATOM 1004 C C . SER A 1 132 ? -1.179 13.115 -0.485 1.00 88.06 132 SER A C 1
ATOM 1006 O O . SER A 1 132 ? -1.895 13.942 0.075 1.00 88.06 132 SER A O 1
ATOM 1008 N N . TYR A 1 133 ? 0.128 13.299 -0.672 1.00 82.44 133 TYR A N 1
ATOM 1009 C CA . TYR A 1 133 ? 0.758 14.597 -0.473 1.00 82.44 133 TYR A CA 1
ATOM 1010 C C . TYR A 1 133 ? 0.458 15.467 -1.700 1.00 82.44 133 TYR A C 1
ATOM 1012 O O . TYR A 1 133 ? 1.017 15.251 -2.775 1.00 82.44 133 TYR A O 1
ATOM 1020 N N . GLY A 1 134 ? -0.478 16.405 -1.551 1.00 88.38 134 GLY A N 1
ATOM 1021 C CA . GLY A 1 134 ? -0.987 17.233 -2.645 1.00 88.38 134 GLY A CA 1
ATOM 1022 C C . GLY A 1 134 ? -2.120 16.578 -3.443 1.00 88.38 134 GLY A C 1
ATOM 1023 O O . GLY A 1 134 ? -2.666 15.541 -3.057 1.00 88.38 134 GLY A O 1
ATOM 1024 N N . LEU A 1 135 ? -2.487 17.212 -4.562 1.00 89.25 135 LEU A N 1
ATOM 1025 C CA . LEU A 1 135 ? -3.640 16.816 -5.372 1.00 89.25 135 LEU A CA 1
ATOM 1026 C C . LEU A 1 135 ? -3.452 15.394 -5.950 1.00 89.25 135 LEU A C 1
ATOM 1028 O O . LEU A 1 135 ? -2.457 15.154 -6.638 1.00 89.25 135 LEU A O 1
ATOM 1032 N N . PRO A 1 136 ? -4.385 14.451 -5.709 1.00 89.88 136 PRO A N 1
ATOM 1033 C CA . PRO A 1 136 ? -4.296 13.108 -6.270 1.00 89.88 136 PRO A CA 1
ATOM 1034 C C . PRO A 1 136 ? -4.438 13.128 -7.798 1.00 89.88 136 PRO A C 1
ATOM 1036 O O . PRO A 1 136 ? -5.181 13.937 -8.365 1.00 89.88 136 PRO A O 1
ATOM 1039 N N . SER A 1 137 ? -3.750 12.201 -8.472 1.00 90.06 137 SER A N 1
ATOM 1040 C CA . SER A 1 137 ? -3.854 12.045 -9.926 1.00 90.06 137 SER A CA 1
ATOM 1041 C C . SER A 1 137 ? -5.291 11.688 -10.334 1.00 90.06 137 SER A C 1
ATOM 1043 O O . SER A 1 137 ? -6.093 11.202 -9.531 1.00 90.06 137 SER A O 1
ATOM 1045 N N . ALA A 1 138 ? -5.646 11.917 -11.602 1.00 93.06 138 ALA A N 1
ATOM 1046 C CA . ALA A 1 138 ? -6.929 11.448 -12.135 1.00 93.06 138 ALA A CA 1
ATOM 1047 C C . ALA A 1 138 ? -7.075 9.921 -12.001 1.00 93.06 138 ALA A C 1
ATOM 1049 O O . ALA A 1 138 ? -8.149 9.439 -11.663 1.00 93.06 138 ALA A O 1
ATOM 1050 N N . GLN A 1 139 ? -5.980 9.176 -12.178 1.00 91.56 139 GLN A N 1
ATOM 1051 C CA . GLN A 1 139 ? -5.970 7.718 -12.055 1.00 91.56 139 GLN A CA 1
ATOM 1052 C C . GLN A 1 139 ? -6.183 7.259 -10.607 1.00 91.56 139 GLN A C 1
ATOM 1054 O O . GLN A 1 139 ? -6.935 6.320 -10.373 1.00 91.56 139 GLN A O 1
ATOM 1059 N N . THR A 1 140 ? -5.572 7.933 -9.625 1.00 92.38 140 THR A N 1
ATOM 1060 C CA . THR A 1 140 ? -5.803 7.643 -8.199 1.00 92.38 140 THR A CA 1
ATOM 1061 C C . THR A 1 140 ? -7.255 7.930 -7.807 1.00 92.38 140 THR A C 1
ATOM 1063 O O . THR A 1 140 ? -7.854 7.149 -7.077 1.00 92.38 140 THR A O 1
ATOM 1066 N N . ARG A 1 141 ? -7.846 9.024 -8.305 1.00 93.50 141 ARG A N 1
ATOM 1067 C CA . ARG A 1 141 ? -9.266 9.335 -8.059 1.00 93.50 141 ARG A CA 1
ATOM 1068 C C . ARG A 1 141 ? -10.194 8.285 -8.668 1.00 93.50 141 ARG A C 1
ATOM 1070 O O . ARG A 1 141 ? -11.050 7.771 -7.961 1.00 93.50 141 ARG A O 1
ATOM 1077 N N . ALA A 1 142 ? -9.948 7.903 -9.921 1.00 93.38 142 ALA A N 1
ATOM 1078 C CA . ALA A 1 142 ? -10.700 6.841 -10.584 1.00 93.38 142 ALA A CA 1
ATOM 1079 C C . ALA A 1 142 ? -10.582 5.497 -9.844 1.00 93.38 142 ALA A C 1
ATOM 1081 O O . ALA A 1 142 ? -11.564 4.777 -9.722 1.00 93.38 142 ALA A O 1
ATOM 1082 N N . LEU A 1 143 ? -9.405 5.164 -9.293 1.00 94.06 143 LEU A N 1
ATOM 1083 C CA . LEU A 1 143 ? -9.253 3.969 -8.459 1.00 94.06 143 LEU A CA 1
ATOM 1084 C C . LEU A 1 143 ? -10.199 4.005 -7.251 1.00 94.06 143 LEU A C 1
ATOM 1086 O O . LEU A 1 143 ? -10.877 3.015 -7.003 1.00 94.06 143 LEU A O 1
ATOM 1090 N N . VAL A 1 144 ? -10.258 5.120 -6.517 1.00 92.50 144 VAL A N 1
ATOM 1091 C CA . VAL A 1 144 ? -11.143 5.249 -5.345 1.00 92.50 144 VAL A CA 1
ATOM 1092 C C . VAL A 1 144 ? -12.608 5.063 -5.739 1.00 92.50 144 VAL A C 1
ATOM 1094 O O . VAL A 1 144 ? -13.315 4.322 -5.069 1.00 92.50 144 VAL A O 1
ATOM 1097 N N . GLU A 1 145 ? -13.038 5.655 -6.855 1.00 92.06 145 GLU A N 1
ATOM 1098 C CA . GLU A 1 145 ? -14.399 5.477 -7.385 1.00 92.06 145 GLU A CA 1
ATOM 1099 C C . GLU A 1 145 ? -14.710 4.014 -7.734 1.00 92.06 145 GLU A C 1
ATOM 1101 O O . GLU A 1 145 ? -15.840 3.578 -7.568 1.00 92.06 145 GLU A O 1
ATOM 1106 N N . THR A 1 146 ? -13.718 3.237 -8.184 1.00 91.00 146 THR A N 1
ATOM 1107 C CA . THR A 1 146 ? -13.903 1.809 -8.517 1.00 91.00 146 THR A CA 1
ATOM 1108 C C . THR A 1 146 ? -13.886 0.868 -7.311 1.00 91.00 146 THR A C 1
ATOM 1110 O O . THR A 1 146 ? -14.201 -0.310 -7.466 1.00 91.00 146 THR A O 1
ATOM 1113 N N . LEU A 1 147 ? -13.439 1.346 -6.145 1.00 86.25 147 LEU A N 1
ATOM 1114 C CA . LEU A 1 147 ? -13.347 0.561 -4.909 1.00 86.25 147 LEU A CA 1
ATOM 1115 C C . LEU A 1 147 ? -14.506 0.828 -3.938 1.00 86.25 147 LEU A C 1
ATOM 1117 O O . LEU A 1 147 ? -14.628 0.088 -2.963 1.00 86.25 147 LEU A O 1
ATOM 1121 N N . ALA A 1 148 ? -15.289 1.882 -4.182 1.00 70.12 148 ALA A N 1
ATOM 1122 C CA . ALA A 1 148 ? -16.498 2.228 -3.436 1.00 70.12 148 ALA A CA 1
ATOM 1123 C C . ALA A 1 148 ? -17.698 1.393 -3.906 1.00 70.12 148 ALA A C 1
ATOM 1125 O O . ALA A 1 148 ? -18.532 1.054 -3.039 1.00 70.12 148 ALA A O 1
#

Secondary structure (DSSP, 8-state):
----------TTGGGTPPTT---EEEEEEE-SSSSSSSPPEEEEEEE----GGGSSS-GGGGHHHHHHHHHHHHHHHHHHHHHHHHTTS--EEEE--TT-STT---HHHHHHHHHHHHHHHTTS--EEEE--SSSPPHHHHHHHHHH-

Radius of gyration: 16.28 Å; chains: 1; bounding box: 49×30×42 Å

pLDDT: mean 85.89, std 18.74, range [25.78, 98.44]

Sequence (148 aa):
MRGTVQTWVNSQWKYRAAPGQLSVEINNVEVTDAARQPGPVVSQAFCSALPVSYGGLPRADWASFAQLVLDAAYEATLLAGVLNARRGMSNIVLLTRLGGGAFGNNEMWIHDAIRRAVTKIANFDLDVRLVSYGLPSAQTRALVETLA